Protein AF-A0A6P0RIQ8-F1 (afdb_monomer_lite)

Sequence (156 aa):
MRDAIEEIFNEMKNQGVSFNKIRPELKKIVLQNLKRRNPDKVFQKVVDISVDIITVGFDKEELFYGNIDAQKIKTTTKEYGFSAKTKTDSSDLLTVKTNRNDLAHGIKSFAEVGKDKSADELIKIKNKVVKYLRQILENIQIYIDNQEYLDSTNTP

Foldseek 3Di:
DLVLVVVLLVLLLVVQPFLVFFDPLLVVVLVVLVVPDDPVQLVVQDDDCRRSSSPSSDDSCVQDPQQDALVSLVVVCVSQVWDLDDPFDRVLRNVVSVVVVCPVVVVDDPCRSPVVDDPVRVVVSVVRNVRSVVVSSVRSVVCSVVVVRTDPVPDD

Secondary structure (DSSP, 8-state):
-HHHHHHHHHHHHHTT--GGGB-HHHHHHHHHHHHTS-HHHHHTT-SSHHHHHHHHT--GGGS-SS---HHHHHHHHHHH------SS--HHHHHHHHHHHHHHTTSS-HHHHHTT--HHHHHHHHHHHHHHHHHHHHHHHHHHHTTTTB-GGG--

Radius of gyration: 19.05 Å; chains: 1; bounding box: 49×22×60 Å

Structure (mmCIF, N/CA/C/O backbone):
data_AF-A0A6P0RIQ8-F1
#
_entry.id   AF-A0A6P0RIQ8-F1
#
loop_
_atom_site.group_PDB
_atom_site.id
_atom_site.type_symbol
_atom_site.label_atom_id
_atom_site.label_alt_id
_atom_site.label_comp_id
_atom_site.label_asym_id
_atom_site.label_entity_id
_atom_site.label_seq_id
_atom_site.pdbx_PDB_ins_code
_atom_site.Cartn_x
_atom_site.Cartn_y
_atom_site.Cartn_z
_atom_site.occupancy
_atom_site.B_iso_or_equiv
_atom_site.auth_seq_id
_atom_site.auth_comp_id
_atom_site.auth_asym_id
_atom_site.auth_atom_id
_atom_site.pdbx_PDB_model_num
ATOM 1 N N . MET A 1 1 ? 1.346 -4.868 -4.899 1.00 85.88 1 MET A N 1
ATOM 2 C CA . MET A 1 1 ? 1.145 -3.734 -3.960 1.00 85.88 1 MET A CA 1
ATOM 3 C C . MET A 1 1 ? -0.289 -3.668 -3.466 1.00 85.88 1 MET A C 1
ATOM 5 O O . MET A 1 1 ? -0.441 -3.539 -2.267 1.00 85.88 1 MET A O 1
ATOM 9 N N . ARG A 1 2 ? -1.316 -3.796 -4.328 1.00 91.38 2 ARG A N 1
ATOM 10 C CA . ARG A 1 2 ? -2.707 -3.982 -3.863 1.00 91.38 2 ARG A CA 1
ATOM 11 C C . ARG A 1 2 ? -2.805 -5.116 -2.841 1.00 91.38 2 ARG A C 1
ATOM 13 O O . ARG A 1 2 ? -3.254 -4.869 -1.735 1.00 91.38 2 ARG A O 1
ATOM 20 N N . ASP A 1 3 ? -2.258 -6.281 -3.186 1.00 92.88 3 ASP A N 1
ATOM 21 C CA . ASP A 1 3 ? -2.274 -7.458 -2.306 1.00 92.88 3 ASP A CA 1
ATOM 22 C C . ASP A 1 3 ? -1.488 -7.221 -1.011 1.00 92.88 3 ASP A C 1
ATOM 24 O O . ASP A 1 3 ? -1.928 -7.594 0.060 1.00 92.88 3 ASP A O 1
ATOM 28 N N . ALA A 1 4 ? -0.364 -6.502 -1.080 1.00 93.50 4 ALA A N 1
ATOM 29 C CA . ALA A 1 4 ? 0.409 -6.156 0.114 1.00 93.50 4 ALA A CA 1
ATOM 30 C C . ALA A 1 4 ? -0.352 -5.207 1.060 1.00 93.50 4 ALA A C 1
ATOM 32 O O . ALA A 1 4 ? -0.200 -5.300 2.268 1.00 93.50 4 ALA A O 1
ATOM 33 N N . ILE A 1 5 ? -1.168 -4.292 0.523 1.00 94.81 5 ILE A N 1
ATOM 34 C CA . ILE A 1 5 ? -2.031 -3.430 1.344 1.00 94.81 5 ILE A CA 1
ATOM 35 C C . ILE A 1 5 ? -3.223 -4.221 1.879 1.00 94.81 5 ILE A C 1
ATOM 37 O O . ILE A 1 5 ? -3.575 -4.046 3.038 1.00 94.81 5 ILE A O 1
ATOM 41 N N . GLU A 1 6 ? -3.834 -5.082 1.061 1.00 96.12 6 GLU A N 1
ATOM 42 C CA . GLU A 1 6 ? -4.873 -6.016 1.512 1.00 96.12 6 GLU A CA 1
ATOM 43 C C . GLU A 1 6 ? -4.375 -6.852 2.694 1.00 96.12 6 GLU A C 1
ATOM 45 O O . GLU A 1 6 ? -5.102 -6.997 3.671 1.00 96.12 6 GLU A O 1
ATOM 50 N N . GLU A 1 7 ? -3.113 -7.280 2.669 1.00 97.31 7 GLU A N 1
ATOM 51 C CA . GLU A 1 7 ? -2.525 -8.053 3.759 1.00 97.31 7 GLU A CA 1
ATOM 52 C C . GLU A 1 7 ? -2.470 -7.291 5.089 1.00 97.31 7 GLU A C 1
ATOM 54 O O . GLU A 1 7 ? -2.704 -7.882 6.136 1.00 97.31 7 GLU A O 1
ATOM 59 N N . ILE A 1 8 ? -2.296 -5.963 5.069 1.00 97.44 8 ILE A N 1
ATOM 60 C CA . ILE A 1 8 ? -2.404 -5.132 6.282 1.00 97.44 8 ILE A CA 1
ATOM 61 C C . ILE A 1 8 ? -3.813 -5.259 6.893 1.00 97.44 8 ILE A C 1
ATOM 63 O O . ILE A 1 8 ? -3.961 -5.386 8.108 1.00 97.44 8 ILE A O 1
ATOM 67 N N . PHE A 1 9 ? -4.865 -5.230 6.067 1.00 97.19 9 PHE A N 1
ATOM 68 C CA . PHE A 1 9 ? -6.248 -5.382 6.538 1.00 97.19 9 PHE A CA 1
ATOM 69 C C . PHE A 1 9 ? -6.568 -6.812 6.968 1.00 97.19 9 PHE A C 1
ATOM 71 O O . PHE A 1 9 ? -7.277 -6.994 7.960 1.00 97.19 9 PHE A O 1
ATOM 78 N N . ASN A 1 10 ? -6.044 -7.809 6.251 1.00 97.12 10 ASN A N 1
ATOM 79 C CA . ASN A 1 10 ? -6.174 -9.214 6.623 1.00 97.12 10 ASN A CA 1
ATOM 80 C C . ASN A 1 10 ? -5.542 -9.470 7.989 1.00 97.12 10 ASN A C 1
ATOM 82 O O . ASN A 1 10 ? -6.191 -10.069 8.840 1.00 97.12 10 ASN A O 1
ATOM 86 N N . GLU A 1 11 ? -4.338 -8.950 8.235 1.00 97.69 11 GLU A N 1
ATOM 87 C CA . GLU A 1 11 ? -3.653 -9.118 9.515 1.00 97.69 11 GLU A CA 1
ATOM 88 C C . GLU A 1 11 ? -4.452 -8.501 10.667 1.00 97.69 11 GLU A C 1
ATOM 90 O O . GLU A 1 11 ? -4.728 -9.166 11.668 1.00 97.69 11 GLU A O 1
ATOM 95 N N . MET A 1 12 ? -4.919 -7.257 10.504 1.00 97.31 12 MET A N 1
ATOM 96 C CA . MET A 1 12 ? -5.762 -6.601 11.511 1.00 97.31 12 MET A CA 1
ATOM 97 C C . MET A 1 12 ? -7.044 -7.389 11.797 1.00 97.31 12 MET A C 1
ATOM 99 O O . MET A 1 12 ? -7.465 -7.486 12.949 1.00 97.31 12 MET A O 1
ATOM 103 N N . LYS A 1 13 ? -7.663 -7.970 10.763 1.00 95.75 13 LYS A N 1
ATOM 104 C CA . LYS A 1 13 ? -8.854 -8.809 10.912 1.00 95.75 13 LYS A CA 1
ATOM 105 C C . LYS A 1 13 ? -8.543 -10.110 11.647 1.00 95.75 13 LYS A C 1
ATOM 107 O O . LYS A 1 13 ? -9.274 -10.467 12.565 1.00 95.75 13 LYS A O 1
ATOM 112 N N . ASN A 1 14 ? -7.468 -10.796 11.263 1.00 96.69 14 ASN A N 1
ATOM 113 C CA . ASN A 1 14 ? -7.055 -12.069 11.851 1.00 96.69 14 ASN A CA 1
ATOM 114 C C . ASN A 1 14 ? -6.725 -11.921 13.340 1.00 96.69 14 ASN A C 1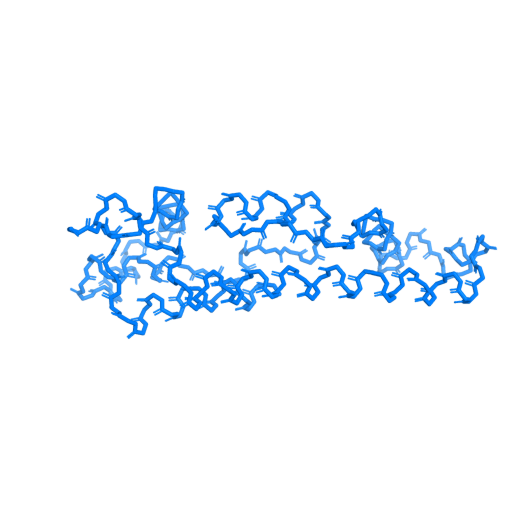
ATOM 116 O O . ASN A 1 14 ? -7.072 -12.787 14.139 1.00 96.69 14 ASN A O 1
ATOM 120 N N . GLN A 1 15 ? -6.113 -10.800 13.722 1.00 96.75 15 GLN A N 1
ATOM 121 C CA . GLN A 1 15 ? -5.808 -10.474 15.114 1.00 96.75 15 GLN A CA 1
ATOM 122 C C . GLN A 1 15 ? -6.995 -9.875 15.896 1.00 96.75 15 GLN A C 1
ATOM 124 O O . GLN A 1 15 ? -6.869 -9.633 17.096 1.00 96.75 15 GLN A O 1
ATOM 129 N N . GLY A 1 16 ? -8.133 -9.591 15.251 1.00 96.38 16 GLY A N 1
ATOM 130 C CA . GLY A 1 16 ? -9.274 -8.935 15.901 1.00 96.38 16 GLY A CA 1
ATOM 131 C C . GLY A 1 16 ? -8.956 -7.519 16.398 1.00 96.38 16 GLY A C 1
ATOM 132 O O . GLY A 1 16 ? -9.386 -7.112 17.480 1.00 96.38 16 GLY A O 1
ATOM 133 N N . VAL A 1 17 ? -8.154 -6.763 15.643 1.00 97.50 17 VAL A N 1
ATOM 134 C CA . VAL A 1 17 ? -7.737 -5.408 16.019 1.00 97.50 17 VAL A CA 1
ATOM 135 C C . VAL A 1 17 ? -8.940 -4.472 15.995 1.00 97.50 17 VAL A C 1
ATOM 137 O O . VAL A 1 17 ? -9.632 -4.337 14.992 1.00 97.50 17 VAL A O 1
ATOM 140 N N . SER A 1 18 ? -9.161 -3.767 17.104 1.00 97.19 18 SER A N 1
ATOM 141 C CA . SER A 1 18 ? -10.187 -2.729 17.175 1.00 97.19 18 SER A CA 1
ATOM 142 C C . SER A 1 18 ? -9.739 -1.457 16.448 1.00 97.19 18 SER A C 1
ATOM 144 O O . SER A 1 18 ? -8.613 -0.989 16.626 1.00 97.19 18 SER A O 1
ATOM 146 N N . PHE A 1 19 ? -10.660 -0.820 15.728 1.00 97.12 19 PHE A N 1
ATOM 147 C CA . PHE A 1 19 ? -10.549 0.510 15.133 1.00 97.12 19 PHE A CA 1
ATOM 148 C C . PHE A 1 19 ? -10.021 1.553 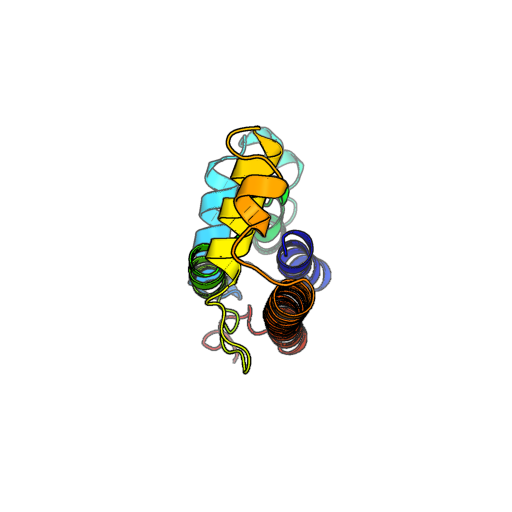16.119 1.00 97.12 19 PHE A C 1
ATOM 150 O O . PHE A 1 19 ? -9.300 2.467 15.732 1.00 97.12 19 PHE A O 1
ATOM 157 N N . ASN A 1 20 ? -10.324 1.417 17.410 1.00 96.12 20 ASN A N 1
ATOM 158 C CA . ASN A 1 20 ? -9.826 2.348 18.419 1.00 96.12 20 ASN A CA 1
ATOM 159 C C . ASN A 1 20 ? -8.300 2.274 18.580 1.00 96.12 20 ASN A C 1
ATOM 161 O O . ASN A 1 20 ? -7.680 3.298 18.864 1.00 96.12 20 ASN A O 1
ATOM 165 N N . LYS A 1 21 ? -7.700 1.101 18.340 1.00 96.81 21 LYS A N 1
ATOM 166 C CA . LYS A 1 21 ? -6.271 0.824 18.534 1.00 96.81 21 LYS A CA 1
ATOM 167 C C . LYS A 1 21 ? -5.400 1.158 17.327 1.00 96.81 21 LYS A C 1
ATOM 169 O O . LYS A 1 21 ? -4.190 1.223 17.489 1.00 96.81 21 LYS A O 1
ATOM 174 N N . ILE A 1 22 ? -5.970 1.361 16.140 1.00 96.75 22 ILE A N 1
ATOM 175 C CA . ILE A 1 22 ? -5.180 1.673 14.940 1.00 96.75 22 ILE A CA 1
ATOM 176 C C . ILE A 1 22 ? -4.811 3.157 14.866 1.00 96.75 22 ILE A C 1
ATOM 178 O O . ILE A 1 22 ? -5.480 4.021 15.449 1.00 96.75 22 ILE A O 1
ATOM 182 N N . ARG A 1 23 ? -3.761 3.458 14.102 1.00 95.31 23 ARG A N 1
ATOM 183 C CA . ARG A 1 23 ? -3.238 4.823 13.938 1.00 95.31 23 ARG A CA 1
ATOM 184 C C . ARG A 1 23 ? -4.267 5.807 13.370 1.00 95.31 23 ARG A C 1
ATOM 186 O O . ARG A 1 23 ? -5.102 5.410 12.548 1.00 95.31 23 ARG A O 1
ATOM 193 N N . PRO A 1 24 ? -4.152 7.112 13.673 1.00 94.44 24 PRO A N 1
ATOM 194 C CA . PRO A 1 24 ? -5.046 8.141 13.139 1.00 94.44 24 PRO A CA 1
ATOM 195 C C . PRO A 1 24 ? -5.133 8.195 11.608 1.00 94.44 24 PRO A C 1
ATOM 197 O O . PRO A 1 24 ? -6.206 8.455 11.060 1.00 94.44 24 PRO A O 1
ATOM 200 N N . GLU A 1 25 ? -4.030 7.966 10.896 1.00 94.06 25 GLU A N 1
ATOM 201 C CA . GLU A 1 25 ? -4.001 7.970 9.430 1.00 94.06 25 GLU A CA 1
ATOM 202 C C . GLU A 1 25 ? -4.842 6.824 8.858 1.00 94.06 25 GLU A C 1
ATOM 204 O O . GLU A 1 25 ? -5.682 7.040 7.979 1.00 94.06 25 GLU A O 1
ATOM 209 N N . LEU A 1 26 ? -4.709 5.630 9.438 1.00 95.50 26 LEU A N 1
ATOM 210 C CA . LEU A 1 26 ? -5.458 4.450 9.023 1.00 95.50 26 LEU A CA 1
ATOM 211 C C . LEU A 1 26 ? -6.941 4.552 9.406 1.00 95.50 26 LEU A C 1
ATOM 213 O O . LEU A 1 26 ? -7.802 4.171 8.612 1.00 95.50 26 LEU A O 1
ATOM 217 N N . LYS A 1 27 ? -7.266 5.177 10.551 1.00 96.00 27 LYS A N 1
ATOM 218 C CA . LYS A 1 27 ? -8.656 5.514 10.919 1.00 96.00 27 LYS A CA 1
ATOM 219 C C . LYS A 1 27 ? -9.337 6.335 9.824 1.00 96.00 27 LYS A C 1
ATOM 221 O O . LYS A 1 27 ? -10.465 6.034 9.437 1.00 96.00 27 LYS A O 1
ATOM 226 N N . LYS A 1 28 ? -8.651 7.348 9.280 1.00 95.88 28 LYS A N 1
ATOM 227 C CA . LYS A 1 28 ? -9.191 8.181 8.189 1.00 95.88 28 LYS A CA 1
ATOM 228 C C . LYS A 1 28 ? -9.478 7.352 6.938 1.00 95.88 28 LYS A C 1
ATOM 230 O O . LYS A 1 28 ? -10.534 7.541 6.340 1.00 95.88 28 LYS A O 1
ATOM 235 N N . ILE A 1 29 ? -8.588 6.429 6.572 1.00 95.69 29 ILE A N 1
ATOM 236 C CA . ILE A 1 2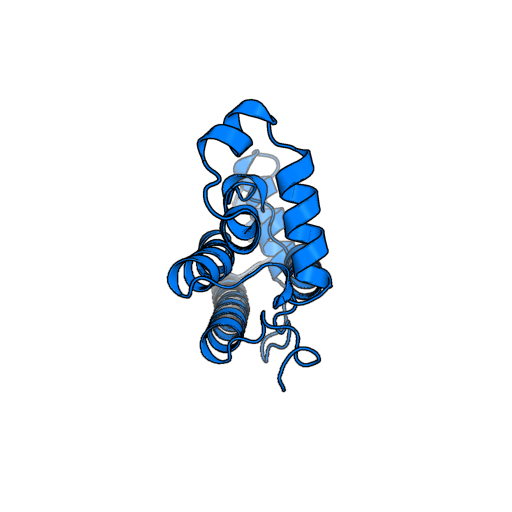9 ? -8.790 5.526 5.428 1.00 95.69 29 ILE A CA 1
ATOM 237 C C . ILE A 1 29 ? -10.015 4.638 5.648 1.00 95.69 29 ILE A C 1
ATOM 239 O O . ILE A 1 29 ? -10.884 4.574 4.780 1.00 95.69 29 ILE A O 1
ATOM 243 N N . VAL A 1 30 ? -10.125 3.998 6.815 1.00 96.44 30 VAL A N 1
ATOM 244 C CA . VAL A 1 30 ? -11.264 3.130 7.154 1.00 96.44 30 VAL A CA 1
ATOM 245 C C . VAL A 1 30 ? -12.587 3.892 7.038 1.00 96.44 30 VAL A C 1
ATOM 247 O O . VAL A 1 30 ? -13.514 3.429 6.373 1.00 96.44 30 VAL A O 1
ATOM 250 N N . LEU A 1 31 ? -12.662 5.105 7.594 1.00 96.38 31 LEU A N 1
ATOM 251 C CA . LEU A 1 31 ? -13.864 5.941 7.514 1.00 96.38 31 LEU A CA 1
ATOM 252 C C . LEU A 1 31 ? -14.183 6.382 6.076 1.00 96.38 31 LEU A C 1
ATOM 254 O O . LEU A 1 31 ? -15.348 6.405 5.676 1.00 96.38 31 LEU A O 1
ATOM 258 N N . GLN A 1 32 ? -13.166 6.717 5.278 1.00 95.06 32 GLN A N 1
ATOM 259 C CA . GLN A 1 32 ? -13.345 7.069 3.866 1.00 95.06 32 GLN A CA 1
ATOM 260 C C . GLN A 1 32 ? -13.859 5.890 3.038 1.00 95.06 32 GLN A C 1
ATOM 262 O O . GLN A 1 32 ? -14.736 6.080 2.195 1.00 95.06 32 GLN A O 1
ATOM 267 N N . ASN A 1 33 ? -13.334 4.693 3.290 1.00 94.75 33 ASN A N 1
ATOM 268 C CA . ASN A 1 33 ? -13.767 3.459 2.649 1.00 94.75 33 ASN A CA 1
ATOM 269 C C . ASN A 1 33 ? -15.225 3.150 3.006 1.00 94.75 33 ASN A C 1
ATOM 271 O O . ASN A 1 33 ? -16.043 2.920 2.117 1.00 94.75 33 ASN A O 1
ATOM 275 N N . LEU A 1 34 ? -15.577 3.240 4.293 1.00 94.81 34 LEU A N 1
ATOM 276 C CA . LEU A 1 34 ? -16.935 3.003 4.777 1.00 94.81 34 LEU A CA 1
ATOM 277 C C . LEU A 1 34 ? -17.957 3.972 4.172 1.00 94.81 34 LEU A C 1
ATOM 279 O O . LEU A 1 34 ? -19.029 3.545 3.751 1.00 94.81 34 LEU A O 1
ATOM 283 N N . LYS A 1 35 ? -17.613 5.264 4.067 1.00 94.88 35 LYS A N 1
ATOM 284 C CA . LYS A 1 35 ? -18.489 6.310 3.505 1.00 94.88 35 LYS A CA 1
ATOM 285 C C . LYS A 1 35 ? -18.984 5.987 2.088 1.00 94.88 35 LYS A C 1
ATOM 287 O O . LYS A 1 35 ? -20.021 6.496 1.673 1.00 94.88 35 LYS A O 1
ATOM 292 N N . ARG A 1 36 ? -18.249 5.167 1.331 1.00 92.44 36 ARG A N 1
ATOM 293 C CA . ARG A 1 36 ? -18.588 4.775 -0.047 1.00 92.44 36 ARG A CA 1
ATOM 294 C C . ARG A 1 36 ? -19.480 3.536 -0.125 1.00 92.44 36 ARG A C 1
ATOM 296 O O . ARG A 1 36 ? -19.789 3.084 -1.226 1.00 92.44 36 ARG A O 1
ATOM 303 N N . ARG A 1 37 ? -19.852 2.937 1.008 1.00 94.56 37 ARG A N 1
ATOM 304 C CA . ARG A 1 37 ? -20.624 1.692 1.051 1.00 94.56 37 ARG A CA 1
ATOM 305 C C . ARG A 1 37 ? -22.092 1.951 1.347 1.00 94.56 37 ARG A C 1
ATOM 307 O O . ARG A 1 37 ? -22.462 2.919 2.001 1.00 94.56 37 ARG A O 1
ATOM 314 N N . ASN A 1 38 ? -22.930 1.045 0.852 1.00 95.00 38 ASN A N 1
ATOM 315 C CA . ASN A 1 38 ? -24.348 1.029 1.177 1.00 95.00 38 ASN A CA 1
ATOM 316 C C . ASN A 1 38 ? -24.530 0.607 2.656 1.00 95.00 38 ASN A C 1
ATOM 318 O O . ASN A 1 38 ? -24.013 -0.454 3.024 1.00 95.00 38 ASN A O 1
ATOM 322 N N . PRO A 1 39 ? -25.258 1.387 3.481 1.00 94.31 39 PRO A N 1
ATOM 323 C CA . PRO A 1 39 ? -25.433 1.094 4.903 1.00 94.31 39 PRO A CA 1
ATOM 324 C C . PRO A 1 39 ? -26.055 -0.274 5.203 1.00 94.31 39 PRO A C 1
ATOM 326 O O . PRO A 1 39 ? -25.571 -0.958 6.100 1.00 94.31 39 PRO A O 1
ATOM 329 N N . ASP A 1 40 ? -27.049 -0.721 4.432 1.00 95.50 40 ASP A N 1
ATOM 330 C CA . ASP A 1 40 ? -27.712 -2.015 4.657 1.00 95.50 40 ASP A CA 1
ATOM 331 C C . ASP A 1 40 ? -26.740 -3.183 4.445 1.00 95.50 40 ASP A C 1
ATOM 333 O O . ASP A 1 40 ? -26.690 -4.125 5.236 1.00 95.50 40 ASP A O 1
ATOM 337 N N . LYS A 1 41 ? -25.895 -3.098 3.407 1.00 93.00 41 LYS A N 1
ATOM 338 C CA . LYS A 1 41 ? -24.853 -4.106 3.138 1.00 93.00 41 LYS A CA 1
ATOM 339 C C . LYS A 1 41 ? -23.761 -4.125 4.204 1.00 93.00 41 LYS A C 1
ATOM 341 O O . LYS A 1 41 ? -23.164 -5.175 4.432 1.00 93.00 41 LYS A O 1
ATOM 346 N N . VAL A 1 42 ? -23.461 -2.976 4.807 1.00 94.12 42 VAL A N 1
ATOM 347 C CA . VAL A 1 42 ? -22.530 -2.889 5.939 1.00 94.12 42 VAL A CA 1
ATOM 348 C C . VAL A 1 42 ? -23.167 -3.530 7.165 1.00 94.12 42 VAL A C 1
ATOM 350 O O . VAL A 1 42 ? -22.565 -4.422 7.751 1.00 94.12 42 VAL A O 1
ATOM 353 N N . PHE A 1 43 ? -24.396 -3.136 7.509 1.00 92.88 43 PHE A N 1
ATOM 354 C CA . PHE A 1 43 ? -25.124 -3.641 8.673 1.00 92.88 43 PHE A CA 1
ATOM 355 C C . PHE A 1 43 ? -25.240 -5.171 8.673 1.00 92.88 43 PHE A C 1
ATOM 357 O O . PHE A 1 43 ? -25.033 -5.798 9.702 1.00 92.88 43 PHE A O 1
ATOM 364 N N . GLN A 1 44 ? -25.467 -5.787 7.510 1.00 94.12 44 GLN A N 1
ATOM 365 C CA . GLN A 1 44 ? -25.531 -7.250 7.374 1.00 94.12 44 GLN A CA 1
ATOM 366 C C . GLN A 1 44 ? -24.207 -7.981 7.651 1.00 94.12 44 GLN A C 1
ATOM 368 O O . GLN A 1 44 ? -24.221 -9.181 7.910 1.00 94.12 44 GLN A O 1
ATOM 373 N N . LYS A 1 45 ? -23.064 -7.295 7.538 1.00 93.06 45 LYS A N 1
ATOM 374 C CA . LYS A 1 45 ? -21.724 -7.886 7.678 1.00 93.06 45 LYS A CA 1
ATOM 375 C C . LYS A 1 45 ? -21.062 -7.582 9.021 1.00 93.06 45 LYS A C 1
ATOM 377 O O . LYS A 1 45 ? -20.057 -8.211 9.332 1.00 93.06 45 LYS A O 1
ATOM 382 N N . VAL A 1 46 ? -21.574 -6.601 9.760 1.00 94.62 46 VAL A N 1
ATOM 383 C CA . VAL A 1 46 ? -20.998 -6.139 11.024 1.00 94.62 46 VAL A CA 1
ATOM 384 C C . VAL A 1 46 ? -21.637 -6.898 12.182 1.00 94.62 46 VAL A C 1
ATOM 386 O O . VAL A 1 46 ? -22.852 -6.862 12.354 1.00 94.62 46 VAL A O 1
ATOM 389 N N . VAL A 1 47 ? -20.804 -7.531 13.002 1.00 93.94 47 VAL A N 1
ATOM 390 C CA . VAL A 1 47 ? -21.180 -8.140 14.283 1.00 93.94 47 VAL A CA 1
ATOM 391 C C . VAL A 1 47 ? -20.569 -7.334 15.430 1.00 93.94 47 VAL A C 1
ATOM 393 O O . VAL A 1 47 ? -21.291 -6.891 16.321 1.00 93.94 47 VAL A O 1
ATOM 396 N N . ASP A 1 48 ? -19.263 -7.068 15.370 1.00 95.25 48 ASP A N 1
ATOM 397 C CA . ASP A 1 48 ? -18.558 -6.153 16.268 1.00 95.25 48 ASP A CA 1
ATOM 398 C C . ASP A 1 48 ? -18.065 -4.953 15.461 1.00 95.25 48 ASP A C 1
ATOM 400 O O . ASP A 1 48 ? -17.037 -5.001 14.786 1.00 95.25 48 ASP A O 1
ATOM 404 N N . ILE A 1 49 ? -18.788 -3.834 15.559 1.00 94.00 49 ILE A N 1
ATOM 405 C CA . ILE A 1 49 ? -18.447 -2.604 14.836 1.00 94.00 49 ILE A CA 1
ATOM 406 C C . ILE A 1 49 ? -17.036 -2.109 15.152 1.00 94.00 49 ILE A C 1
ATOM 408 O O . ILE A 1 49 ? -16.414 -1.474 14.304 1.00 94.00 49 ILE A O 1
ATOM 412 N N . SER A 1 50 ? -16.513 -2.391 16.346 1.00 95.00 50 SER A N 1
ATOM 413 C CA . SER A 1 50 ? -15.183 -1.939 16.721 1.00 95.00 50 SER A CA 1
ATOM 414 C C . SER A 1 50 ? -14.097 -2.661 15.924 1.00 95.00 50 SER A C 1
ATOM 416 O O . SER A 1 50 ? -13.058 -2.059 15.696 1.00 95.00 50 SER A O 1
ATOM 418 N N . VAL A 1 51 ? -14.334 -3.886 15.449 1.00 96.31 51 VAL A N 1
ATOM 419 C CA . VAL A 1 51 ? -13.375 -4.686 14.666 1.00 96.31 51 VAL A CA 1
ATOM 420 C C . VAL A 1 51 ? -13.748 -4.690 13.181 1.00 96.31 51 VAL A C 1
ATOM 422 O O . VAL A 1 51 ? -12.935 -4.352 12.319 1.00 96.31 51 VAL A O 1
ATOM 425 N N . ASP A 1 52 ? -15.004 -4.999 12.862 1.00 96.31 52 ASP A N 1
ATOM 426 C CA . ASP A 1 52 ? -15.463 -5.265 11.495 1.00 96.31 52 ASP A CA 1
ATOM 427 C C . ASP A 1 52 ? -15.412 -4.031 10.591 1.00 96.31 52 ASP A C 1
ATOM 429 O O . ASP A 1 52 ? -15.215 -4.152 9.376 1.00 96.31 52 ASP A O 1
ATOM 433 N N . ILE A 1 53 ? -15.524 -2.829 11.171 1.00 95.56 53 ILE A N 1
ATOM 434 C CA . ILE A 1 53 ? -15.464 -1.564 10.427 1.00 95.56 53 ILE A CA 1
ATOM 435 C C . ILE A 1 53 ? -14.171 -1.428 9.611 1.00 95.56 53 ILE A C 1
ATOM 437 O O . ILE A 1 53 ? -14.196 -0.835 8.533 1.00 95.56 53 ILE A O 1
ATOM 441 N N . ILE A 1 54 ? -13.065 -2.017 10.087 1.00 96.06 54 ILE A N 1
ATOM 442 C CA . ILE A 1 54 ? -11.753 -1.977 9.431 1.00 96.06 54 ILE A CA 1
ATOM 443 C C . ILE A 1 54 ? -11.810 -2.613 8.039 1.00 96.06 54 ILE A C 1
ATOM 445 O O . ILE A 1 54 ? -11.211 -2.086 7.102 1.00 96.06 54 ILE A O 1
ATOM 449 N N . THR A 1 55 ? -12.543 -3.720 7.887 1.00 95.19 55 THR A N 1
ATOM 450 C CA . THR A 1 55 ? -12.536 -4.511 6.646 1.00 95.19 55 THR A CA 1
ATOM 451 C C . THR A 1 55 ? -13.823 -4.414 5.841 1.00 95.19 55 THR A C 1
ATOM 453 O O . THR A 1 55 ? -13.771 -4.522 4.620 1.00 95.19 55 THR A O 1
ATOM 456 N N . VAL A 1 56 ? -14.971 -4.131 6.467 1.00 95.25 56 VAL A N 1
ATOM 457 C CA . VAL A 1 56 ? -16.274 -4.089 5.773 1.00 95.25 56 VAL A CA 1
ATOM 458 C C . VAL A 1 56 ? -16.324 -3.045 4.651 1.00 95.25 56 VAL A C 1
ATOM 460 O O . VAL A 1 56 ? -17.033 -3.219 3.658 1.00 95.25 56 VAL A O 1
ATOM 463 N N . GLY A 1 57 ? -15.567 -1.955 4.806 1.00 92.69 57 GLY A N 1
ATOM 464 C CA . GLY A 1 57 ? -15.440 -0.896 3.813 1.00 92.69 57 GLY A CA 1
ATOM 465 C C . GLY A 1 57 ? -14.333 -1.123 2.787 1.00 92.69 57 GLY A C 1
ATOM 466 O O . GLY A 1 57 ? -14.344 -0.466 1.747 1.00 92.69 57 GLY A O 1
ATOM 467 N N . PHE A 1 58 ? -13.374 -2.003 3.058 1.00 95.06 58 PHE A N 1
ATOM 468 C CA . PHE A 1 58 ? -12.178 -2.148 2.238 1.00 95.06 58 PHE A CA 1
ATOM 469 C C . PHE A 1 58 ? -12.472 -2.896 0.931 1.00 95.06 58 PHE A C 1
ATOM 471 O O . PHE A 1 58 ? -13.139 -3.927 0.924 1.00 95.06 58 PHE A O 1
ATOM 478 N N . ASP A 1 59 ? -11.958 -2.361 -0.176 1.00 93.00 59 ASP A N 1
ATOM 479 C CA . ASP A 1 59 ? -11.974 -3.005 -1.488 1.00 93.00 59 ASP A CA 1
ATOM 480 C C . ASP A 1 59 ? -10.623 -2.755 -2.167 1.00 93.00 59 ASP A C 1
ATOM 482 O O . ASP A 1 59 ? -10.254 -1.610 -2.452 1.00 93.00 59 ASP A O 1
ATOM 486 N N . LYS A 1 60 ? -9.861 -3.825 -2.412 1.00 91.44 60 LYS A N 1
ATOM 487 C CA . LYS A 1 60 ? -8.524 -3.719 -3.004 1.00 91.44 60 LYS A CA 1
ATOM 488 C C . LYS A 1 60 ? -8.540 -3.225 -4.446 1.00 91.44 60 LYS A C 1
ATOM 490 O O . LYS A 1 60 ? -7.542 -2.656 -4.902 1.00 91.44 60 LYS A O 1
ATOM 495 N N . GLU A 1 61 ? -9.642 -3.427 -5.166 1.00 90.12 61 GLU A N 1
ATOM 496 C CA . GLU A 1 61 ? -9.766 -2.998 -6.558 1.00 90.12 61 GLU A CA 1
ATOM 497 C C . GLU A 1 61 ? -9.798 -1.468 -6.664 1.00 90.12 61 GLU A C 1
ATOM 499 O O . GLU A 1 61 ? -9.295 -0.901 -7.638 1.00 90.12 61 GLU A O 1
ATOM 504 N N . GLU A 1 62 ? -10.250 -0.785 -5.607 1.00 88.75 62 GLU A N 1
ATOM 505 C CA . GLU A 1 62 ? -10.290 0.677 -5.521 1.00 88.75 62 GLU A CA 1
ATOM 506 C C . GLU A 1 62 ? -8.923 1.329 -5.218 1.00 88.75 62 GLU A C 1
ATOM 508 O O . GLU A 1 62 ? -8.797 2.552 -5.315 1.00 88.75 62 GLU A O 1
ATOM 513 N N . LEU A 1 63 ? -7.879 0.560 -4.871 1.00 85.06 63 LEU A N 1
ATOM 514 C CA . LEU A 1 63 ? -6.582 1.113 -4.441 1.00 85.06 63 LEU A CA 1
ATOM 515 C C . LEU A 1 63 ? -5.785 1.780 -5.577 1.00 85.06 63 LEU A C 1
ATOM 517 O O . LEU A 1 63 ? -5.254 2.882 -5.408 1.00 85.06 63 LEU A O 1
ATOM 521 N N . PHE A 1 64 ? -5.662 1.116 -6.736 1.00 81.56 64 PHE A N 1
ATOM 522 C CA . PHE A 1 64 ? -4.858 1.620 -7.864 1.00 81.56 64 PHE A CA 1
ATOM 523 C C . PHE A 1 64 ? -5.356 1.116 -9.214 1.00 81.56 64 PHE A C 1
ATOM 525 O O . PHE A 1 64 ? -5.247 -0.071 -9.468 1.00 81.56 64 PHE A O 1
ATOM 532 N N . TYR A 1 65 ? -5.742 1.973 -10.155 1.00 70.12 65 TYR A N 1
ATOM 533 C CA . TYR A 1 65 ? -6.141 1.549 -11.510 1.00 70.12 65 TYR A CA 1
ATOM 534 C C . TYR A 1 65 ? -4.945 1.386 -12.473 1.00 70.12 65 TYR A C 1
ATOM 536 O O . TYR A 1 65 ? -4.854 2.052 -13.498 1.00 70.12 65 TYR A O 1
ATOM 544 N N . GLY A 1 66 ? -3.960 0.553 -12.115 1.00 65.25 66 GLY A N 1
ATOM 545 C CA . GLY A 1 66 ? -2.840 0.174 -13.001 1.00 65.25 66 GLY A CA 1
ATOM 546 C C . GLY A 1 66 ? -1.748 1.235 -13.234 1.00 65.25 66 GLY A C 1
ATOM 547 O O . GLY A 1 66 ? -0.718 0.927 -13.836 1.00 65.25 66 GLY A O 1
ATOM 548 N N . ASN A 1 67 ? -1.910 2.455 -12.719 1.00 74.12 67 ASN A N 1
ATOM 549 C CA . ASN A 1 67 ? -0.998 3.590 -12.917 1.00 74.12 67 ASN A CA 1
ATOM 550 C C . ASN A 1 67 ? -0.148 3.896 -11.675 1.00 74.12 67 ASN A C 1
ATOM 552 O O . ASN A 1 67 ? -0.201 4.996 -11.131 1.00 74.12 67 ASN A O 1
ATOM 556 N N . ILE A 1 68 ? 0.623 2.911 -11.210 1.00 81.88 68 ILE A N 1
ATOM 557 C CA . ILE A 1 68 ? 1.516 3.091 -10.059 1.00 81.88 68 ILE A CA 1
ATOM 558 C C . ILE A 1 68 ? 2.839 3.697 -10.535 1.00 81.88 68 ILE A C 1
ATOM 560 O O . ILE A 1 68 ? 3.568 3.083 -11.311 1.00 81.88 68 ILE A O 1
ATOM 564 N N . ASP A 1 69 ? 3.150 4.891 -10.039 1.00 86.88 69 ASP A N 1
ATOM 565 C CA . ASP A 1 69 ? 4.455 5.538 -10.160 1.00 86.88 69 ASP A CA 1
ATOM 566 C C . ASP A 1 69 ? 5.019 5.895 -8.776 1.00 86.88 69 ASP A C 1
ATOM 568 O O . ASP A 1 69 ? 4.408 5.633 -7.736 1.00 86.88 69 ASP A O 1
ATOM 572 N N . ALA A 1 70 ? 6.214 6.486 -8.759 1.00 87.75 70 ALA A N 1
ATOM 573 C CA . ALA A 1 70 ? 6.932 6.798 -7.528 1.00 87.75 70 ALA A CA 1
ATOM 574 C C . ALA A 1 70 ? 6.165 7.779 -6.632 1.00 87.75 70 ALA A C 1
ATOM 576 O O . ALA A 1 70 ? 6.222 7.680 -5.405 1.00 87.75 70 ALA A O 1
ATOM 577 N N . GLN A 1 71 ? 5.436 8.719 -7.237 1.00 89.31 71 GLN A N 1
ATOM 578 C CA . GLN A 1 71 ? 4.645 9.693 -6.501 1.00 89.31 71 GLN A CA 1
ATOM 579 C C . GLN A 1 71 ? 3.440 9.016 -5.857 1.00 89.31 71 GLN A C 1
ATOM 581 O O . GLN A 1 71 ? 3.204 9.219 -4.666 1.00 89.31 71 GLN A O 1
ATOM 586 N N . LYS A 1 72 ? 2.721 8.167 -6.601 1.00 89.88 72 LYS A N 1
ATOM 587 C CA . LYS A 1 72 ? 1.586 7.422 -6.050 1.00 89.88 72 LYS A CA 1
ATOM 588 C C . LYS A 1 72 ? 2.020 6.513 -4.901 1.00 89.88 72 LYS A C 1
ATOM 590 O O . LYS A 1 72 ? 1.364 6.528 -3.865 1.00 89.88 72 LYS A O 1
ATOM 595 N N . ILE A 1 73 ? 3.153 5.817 -5.035 1.00 91.94 73 ILE A N 1
ATOM 596 C CA . ILE A 1 73 ? 3.735 5.009 -3.950 1.00 91.94 73 ILE A CA 1
ATOM 597 C C . ILE A 1 73 ? 4.018 5.876 -2.723 1.00 91.94 73 ILE A C 1
ATOM 599 O O . ILE A 1 73 ? 3.579 5.539 -1.630 1.00 91.94 73 ILE A O 1
ATOM 603 N N . LYS A 1 74 ? 4.696 7.016 -2.895 1.00 91.50 74 LYS A N 1
ATOM 604 C CA . LYS A 1 74 ? 5.048 7.924 -1.792 1.00 91.50 74 LYS A CA 1
ATOM 605 C C . LYS A 1 74 ? 3.826 8.526 -1.092 1.00 91.50 74 LYS A C 1
ATOM 607 O O . LYS A 1 74 ? 3.878 8.812 0.103 1.00 91.50 74 LYS A O 1
ATOM 612 N N . THR A 1 75 ? 2.742 8.770 -1.820 1.00 91.69 75 THR A N 1
AT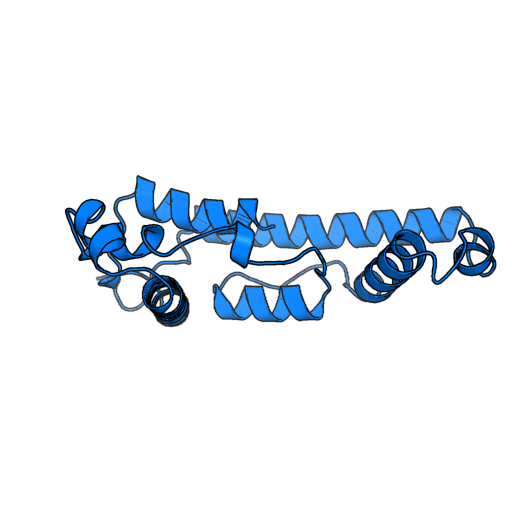OM 613 C CA . THR A 1 75 ? 1.483 9.213 -1.214 1.00 91.69 75 THR A CA 1
ATOM 614 C C . THR A 1 75 ? 0.857 8.073 -0.416 1.00 91.69 75 THR A C 1
ATOM 616 O O . THR A 1 75 ? 0.566 8.256 0.760 1.00 91.69 75 THR A O 1
ATOM 619 N N . THR A 1 76 ? 0.763 6.875 -0.994 1.00 92.69 76 THR A N 1
ATOM 620 C CA . THR A 1 76 ? 0.218 5.696 -0.309 1.00 92.69 76 THR A CA 1
ATOM 621 C C . THR A 1 76 ? 1.005 5.333 0.948 1.00 92.69 76 THR A C 1
ATOM 623 O O . THR A 1 76 ? 0.396 5.095 1.983 1.00 92.69 76 THR A O 1
ATOM 626 N N . THR A 1 77 ? 2.341 5.350 0.918 1.00 92.50 77 THR A N 1
ATOM 627 C CA . THR A 1 77 ? 3.163 5.072 2.111 1.00 92.50 77 THR A CA 1
ATOM 628 C C . THR A 1 77 ? 2.810 6.017 3.262 1.00 92.50 77 THR A C 1
ATOM 630 O O . THR A 1 77 ? 2.754 5.605 4.412 1.00 92.50 77 THR A O 1
ATOM 633 N N . LYS A 1 78 ? 2.524 7.292 2.959 1.00 92.50 78 LYS A N 1
ATOM 634 C CA . LYS A 1 78 ? 2.132 8.284 3.969 1.00 92.50 78 LYS A CA 1
ATOM 635 C C . LYS A 1 78 ? 0.713 8.066 4.480 1.00 92.50 78 LYS A C 1
ATOM 637 O O . LYS A 1 78 ? 0.481 8.222 5.668 1.00 92.50 78 LYS A O 1
ATOM 642 N N . GLU A 1 79 ? -0.216 7.749 3.583 1.00 92.50 79 GLU A N 1
ATOM 643 C CA . GLU A 1 79 ? -1.616 7.491 3.932 1.00 92.50 79 GLU A CA 1
ATOM 644 C C . GLU A 1 79 ? -1.735 6.282 4.866 1.00 92.50 79 GLU A C 1
ATOM 646 O O . GLU A 1 79 ? -2.434 6.348 5.871 1.00 92.50 79 GLU A O 1
ATOM 651 N N . TYR A 1 80 ? -1.023 5.199 4.557 1.00 94.44 80 TYR A N 1
ATOM 652 C CA . TYR A 1 80 ? -1.080 3.952 5.319 1.00 94.44 80 TYR A CA 1
ATOM 653 C C . TYR A 1 80 ? -0.087 3.893 6.479 1.00 94.44 80 TYR A C 1
ATOM 655 O O . TYR A 1 80 ? -0.283 3.101 7.389 1.00 94.44 80 TYR A O 1
ATOM 663 N N . GLY A 1 81 ? 0.957 4.724 6.467 1.00 93.50 81 GLY A N 1
ATOM 664 C CA . GLY A 1 81 ? 1.888 4.880 7.583 1.00 93.50 81 GLY A CA 1
ATOM 665 C C . GLY A 1 81 ? 3.141 3.999 7.542 1.00 93.50 81 GLY A C 1
ATOM 666 O O . GLY A 1 81 ? 3.953 4.104 8.461 1.00 93.50 81 GLY A O 1
ATOM 667 N N . PHE A 1 82 ? 3.337 3.186 6.499 1.00 94.75 82 PHE A N 1
ATOM 668 C CA . PHE A 1 82 ? 4.543 2.370 6.321 1.00 94.75 82 PHE A CA 1
ATOM 669 C C . PHE A 1 82 ? 5.699 3.150 5.672 1.00 94.75 82 PHE A C 1
ATOM 671 O O . PHE A 1 82 ? 5.515 4.160 4.986 1.00 94.75 82 PHE A O 1
ATOM 678 N N . SER A 1 83 ? 6.928 2.671 5.872 1.00 95.25 83 SER A N 1
ATOM 679 C CA . SER A 1 83 ? 8.138 3.348 5.396 1.00 95.25 83 SER A CA 1
ATOM 680 C C . SER A 1 83 ? 8.225 3.426 3.864 1.00 95.25 83 SER A C 1
ATOM 682 O O . SER A 1 83 ? 8.071 2.440 3.145 1.00 95.25 83 SER A O 1
ATOM 684 N N . ALA A 1 84 ? 8.581 4.607 3.353 1.00 93.62 84 ALA A N 1
ATOM 685 C CA . ALA A 1 84 ? 8.941 4.815 1.947 1.00 93.62 84 ALA A CA 1
ATOM 686 C C . ALA A 1 84 ? 10.455 4.701 1.687 1.00 93.62 84 ALA A C 1
ATOM 688 O O . ALA A 1 84 ? 10.915 4.999 0.584 1.00 93.62 84 ALA A O 1
ATOM 689 N N . LYS A 1 85 ? 11.254 4.374 2.712 1.00 94.62 85 LYS A N 1
ATOM 690 C CA . LYS A 1 85 ? 12.716 4.439 2.642 1.00 94.62 85 LYS A CA 1
ATOM 691 C C . LYS A 1 85 ? 13.254 3.277 1.813 1.00 94.62 85 LYS A C 1
ATOM 693 O O . LYS A 1 85 ? 13.016 2.119 2.136 1.00 94.62 85 LYS A O 1
ATOM 698 N N . THR A 1 86 ? 14.013 3.590 0.772 1.00 94.44 86 THR A N 1
ATOM 699 C CA . THR A 1 86 ? 14.627 2.610 -0.128 1.00 94.44 86 THR A CA 1
ATOM 700 C C . THR A 1 86 ? 16.102 2.945 -0.328 1.00 94.44 86 THR A C 1
ATOM 702 O O . THR A 1 86 ? 16.510 4.102 -0.239 1.00 94.44 86 THR A O 1
ATOM 705 N N . LYS A 1 87 ? 16.929 1.929 -0.597 1.00 94.88 87 LYS A N 1
ATOM 706 C CA . LYS A 1 87 ? 18.333 2.122 -1.020 1.00 94.88 87 LYS A CA 1
ATOM 707 C C . LYS A 1 87 ? 18.440 2.367 -2.524 1.00 94.88 87 LYS A C 1
ATOM 709 O O . LYS A 1 87 ? 19.485 2.766 -3.022 1.00 94.88 87 LYS A O 1
ATOM 714 N N . THR A 1 88 ? 17.386 2.034 -3.259 1.00 93.75 88 THR A N 1
ATOM 715 C CA . THR A 1 88 ? 17.292 2.206 -4.705 1.00 93.75 88 THR A CA 1
ATOM 716 C C . THR A 1 88 ? 16.391 3.394 -4.997 1.00 93.75 88 THR A C 1
ATOM 718 O O . THR A 1 88 ? 15.340 3.531 -4.373 1.00 93.75 88 THR A O 1
ATOM 721 N N . ASP A 1 89 ? 16.817 4.275 -5.899 1.00 90.56 89 ASP A N 1
ATOM 722 C CA . ASP A 1 89 ? 15.996 5.409 -6.306 1.00 90.56 89 ASP A CA 1
ATOM 723 C C . ASP A 1 89 ? 14.853 4.962 -7.236 1.00 90.56 89 ASP A C 1
ATOM 725 O O . ASP A 1 89 ? 14.873 3.873 -7.818 1.00 90.56 89 ASP A O 1
ATOM 729 N N . SER A 1 90 ? 13.847 5.820 -7.367 1.00 91.06 90 SER A N 1
ATOM 730 C CA . SER A 1 90 ? 12.630 5.558 -8.131 1.00 91.06 90 SER A CA 1
ATOM 731 C C . SER A 1 90 ? 12.544 6.342 -9.445 1.00 91.06 90 SER A C 1
ATOM 733 O O . SER A 1 90 ? 11.466 6.391 -10.042 1.00 91.06 90 SER A O 1
ATOM 735 N N . SER A 1 91 ? 13.650 6.948 -9.907 1.00 89.50 91 SER A N 1
ATOM 736 C CA . SER A 1 91 ? 13.659 7.894 -11.037 1.00 89.50 91 SER A CA 1
ATOM 737 C C . SER A 1 91 ? 13.079 7.290 -12.312 1.00 89.50 91 SER A C 1
ATOM 739 O O . SER A 1 91 ? 12.339 7.944 -13.041 1.00 89.50 91 SER A O 1
ATOM 741 N N . ASP A 1 92 ? 13.370 6.012 -12.550 1.00 91.88 92 ASP A N 1
ATOM 742 C CA . ASP A 1 92 ? 13.007 5.333 -13.792 1.00 91.88 92 ASP A CA 1
ATOM 743 C C . ASP A 1 92 ? 11.569 4.804 -13.778 1.00 91.88 92 ASP A C 1
ATOM 745 O O . ASP A 1 92 ? 11.044 4.403 -14.816 1.00 91.88 92 ASP A O 1
ATOM 749 N N . LEU A 1 93 ? 10.897 4.822 -12.621 1.00 91.44 93 LEU A N 1
ATOM 750 C CA . LEU A 1 93 ? 9.551 4.273 -12.479 1.00 91.44 93 LEU A CA 1
ATOM 751 C C . LEU A 1 93 ? 8.521 5.090 -13.269 1.00 91.44 93 LEU A C 1
ATOM 753 O O . LEU A 1 93 ? 7.618 4.513 -13.874 1.00 91.44 93 LEU A O 1
ATOM 757 N N . LEU A 1 94 ? 8.682 6.419 -13.307 1.00 90.12 94 LEU A N 1
ATOM 758 C CA . LEU A 1 94 ? 7.828 7.293 -14.112 1.00 90.12 94 LEU A CA 1
ATOM 759 C C . LEU A 1 94 ? 8.016 7.007 -15.605 1.00 90.12 94 LEU A C 1
ATOM 761 O O . LEU A 1 94 ? 7.032 6.802 -16.309 1.00 90.12 94 LEU A O 1
ATOM 765 N N . THR A 1 95 ? 9.265 6.918 -16.068 1.00 90.12 95 THR A N 1
ATOM 766 C CA . THR A 1 95 ? 9.594 6.602 -17.465 1.00 90.12 95 THR A CA 1
ATOM 767 C C . THR A 1 95 ? 9.016 5.252 -17.886 1.00 90.12 95 THR A C 1
ATOM 769 O O . THR A 1 95 ? 8.361 5.162 -18.922 1.00 90.12 95 THR A O 1
ATOM 772 N N . VAL A 1 96 ? 9.193 4.208 -17.067 1.00 91.69 96 VAL A N 1
ATOM 773 C CA . VAL A 1 96 ? 8.641 2.871 -17.341 1.00 91.69 96 VAL A CA 1
ATOM 774 C C . VAL A 1 96 ? 7.114 2.902 -17.399 1.00 91.69 96 VAL A C 1
ATOM 776 O O . VAL A 1 96 ? 6.532 2.345 -18.328 1.00 91.69 96 VAL A O 1
ATOM 779 N N . LYS A 1 97 ? 6.455 3.573 -16.446 1.00 90.88 97 LYS A N 1
ATOM 780 C CA . LYS A 1 97 ? 4.991 3.703 -16.415 1.00 90.88 97 LYS A CA 1
ATOM 781 C C . LYS A 1 97 ? 4.459 4.438 -17.646 1.00 90.88 97 LYS A C 1
ATOM 783 O O . LYS A 1 97 ? 3.517 3.951 -18.267 1.00 90.88 97 LYS A O 1
ATOM 788 N N . THR A 1 98 ? 5.066 5.565 -18.016 1.00 91.25 98 THR A N 1
ATOM 789 C CA . THR A 1 98 ? 4.670 6.345 -19.198 1.00 91.25 98 THR A CA 1
ATOM 790 C C . THR A 1 98 ? 4.849 5.534 -20.476 1.00 91.25 98 THR A C 1
ATOM 792 O O . THR A 1 98 ? 3.889 5.360 -21.215 1.00 91.25 98 THR A O 1
ATOM 795 N N . ASN A 1 99 ? 6.025 4.936 -20.691 1.00 92.25 99 ASN A N 1
ATOM 796 C CA . ASN A 1 99 ? 6.287 4.155 -21.901 1.00 92.25 99 ASN A CA 1
ATOM 797 C C . ASN A 1 99 ? 5.380 2.920 -22.006 1.00 92.25 99 ASN A C 1
ATOM 799 O O . ASN A 1 99 ? 4.888 2.618 -23.087 1.00 92.25 99 ASN A O 1
ATOM 803 N N . ARG A 1 100 ? 5.101 2.222 -20.894 1.00 91.75 100 ARG A N 1
ATOM 804 C CA . ARG A 1 100 ? 4.148 1.099 -20.882 1.00 91.75 100 ARG A CA 1
ATOM 805 C C . ARG A 1 100 ? 2.747 1.550 -21.302 1.00 91.75 100 ARG A C 1
ATOM 807 O O . ARG A 1 100 ? 2.091 0.836 -22.052 1.00 91.75 100 ARG A O 1
ATOM 814 N N . ASN A 1 101 ? 2.288 2.702 -20.812 1.00 91.56 101 ASN A N 1
ATOM 815 C CA . ASN A 1 101 ? 0.979 3.248 -21.171 1.00 91.56 101 ASN A CA 1
ATOM 816 C C . ASN A 1 101 ? 0.929 3.674 -22.641 1.00 91.56 101 ASN A C 1
ATOM 818 O O . ASN A 1 101 ? -0.020 3.309 -23.330 1.00 91.56 101 ASN A O 1
ATOM 822 N N . ASP A 1 102 ? 1.956 4.375 -23.127 1.00 94.00 102 ASP A N 1
ATOM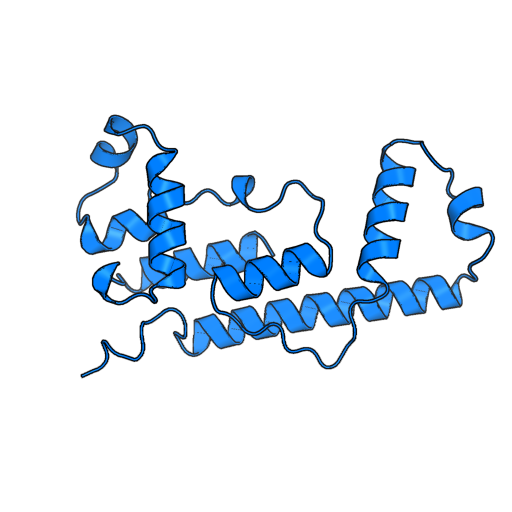 823 C CA . ASP A 1 102 ? 2.046 4.789 -24.529 1.00 94.00 102 ASP A CA 1
ATOM 824 C C . ASP A 1 102 ? 2.002 3.573 -25.469 1.00 94.00 102 ASP A C 1
ATOM 826 O O . ASP A 1 102 ? 1.263 3.582 -26.450 1.00 94.00 102 ASP A O 1
ATOM 830 N N . LEU A 1 103 ? 2.737 2.504 -25.139 1.00 93.69 103 LEU A N 1
ATOM 831 C CA . LEU A 1 103 ? 2.737 1.250 -25.901 1.00 93.69 103 LEU A CA 1
ATOM 832 C C . LEU A 1 103 ? 1.376 0.538 -25.843 1.00 93.69 103 LEU A C 1
ATOM 834 O O . LEU A 1 103 ? 0.873 0.094 -26.871 1.00 93.69 103 LEU A O 1
ATOM 838 N N . ALA A 1 104 ? 0.761 0.437 -24.659 1.00 93.00 104 ALA A N 1
ATOM 839 C CA . ALA A 1 104 ? -0.517 -0.260 -24.475 1.00 93.00 104 ALA A CA 1
ATOM 840 C C . ALA A 1 104 ? -1.688 0.429 -25.194 1.00 93.00 104 ALA A C 1
ATOM 842 O O . ALA A 1 104 ? -2.612 -0.241 -25.648 1.00 93.00 104 ALA A O 1
ATOM 843 N N . HIS A 1 105 ? -1.645 1.757 -25.303 1.00 93.06 105 HIS A N 1
ATOM 844 C CA . HIS A 1 105 ? -2.643 2.545 -26.024 1.00 93.06 105 HIS A CA 1
ATOM 845 C C . HIS A 1 105 ? -2.288 2.775 -27.501 1.00 93.06 105 HIS A C 1
ATOM 847 O O . HIS A 1 105 ? -3.061 3.415 -28.209 1.00 93.06 105 HIS A O 1
ATOM 853 N N . GLY A 1 106 ? -1.139 2.274 -27.974 1.00 94.00 106 GLY A N 1
ATOM 854 C CA . GLY A 1 106 ? -0.680 2.462 -29.353 1.00 94.00 106 GLY A CA 1
ATOM 855 C C . GLY A 1 106 ? -0.266 3.898 -29.693 1.00 94.00 106 GLY A C 1
ATOM 856 O O . GLY A 1 106 ? -0.188 4.242 -30.867 1.00 94.00 106 GLY A O 1
ATOM 857 N N . ILE A 1 107 ? -0.001 4.737 -28.685 1.00 96.00 107 ILE A N 1
ATOM 858 C CA . ILE A 1 107 ? 0.473 6.122 -28.850 1.00 96.00 107 ILE A CA 1
ATOM 859 C C . ILE A 1 107 ? 1.902 6.133 -29.404 1.00 96.00 107 ILE A C 1
ATOM 861 O O . ILE A 1 107 ? 2.254 7.010 -30.188 1.00 96.00 107 ILE A O 1
ATOM 865 N N . LYS A 1 108 ? 2.725 5.161 -28.992 1.00 95.69 108 LYS A N 1
ATOM 866 C CA . LYS A 1 108 ? 4.079 4.936 -29.510 1.00 95.69 108 LYS A CA 1
ATOM 867 C C . LYS A 1 108 ? 4.271 3.471 -29.865 1.00 95.69 108 LYS A C 1
ATOM 869 O O . LYS A 1 108 ? 3.705 2.587 -29.226 1.00 95.69 108 LYS A O 1
ATOM 874 N N . SER A 1 109 ? 5.135 3.216 -30.835 1.00 94.88 109 SER A N 1
ATOM 875 C CA . SER A 1 109 ? 5.648 1.892 -31.175 1.00 94.88 109 SER A CA 1
ATOM 876 C C . SER A 1 109 ? 6.849 1.495 -30.304 1.00 94.88 109 SER A C 1
ATOM 878 O O . SER A 1 109 ? 7.529 2.333 -29.704 1.00 94.88 109 SER A O 1
ATOM 880 N N . PHE A 1 110 ? 7.169 0.197 -30.277 1.00 92.31 110 PHE A N 1
ATOM 881 C CA . PHE A 1 110 ? 8.390 -0.301 -29.629 1.00 92.31 110 PHE A CA 1
ATOM 882 C C . PHE A 1 110 ? 9.663 0.302 -30.232 1.00 92.31 110 PHE A C 1
ATOM 884 O O . PHE A 1 110 ? 10.611 0.567 -29.496 1.00 92.31 110 PHE A O 1
ATOM 891 N N . ALA A 1 111 ? 9.673 0.551 -31.546 1.00 93.12 111 ALA A N 1
ATOM 892 C CA . ALA A 1 111 ? 10.799 1.185 -32.220 1.00 93.12 111 ALA A CA 1
ATOM 893 C C . ALA A 1 111 ? 11.018 2.617 -31.707 1.00 93.12 111 ALA A C 1
ATOM 895 O O . ALA A 1 111 ? 12.143 2.976 -31.380 1.00 93.12 111 ALA A O 1
ATOM 896 N N . GLU A 1 112 ? 9.952 3.409 -31.551 1.00 92.94 112 GLU A N 1
ATOM 897 C CA . GLU A 1 112 ? 10.044 4.783 -31.039 1.00 92.94 112 GLU A CA 1
ATOM 898 C C . GLU A 1 112 ? 10.511 4.848 -29.583 1.00 92.94 112 GLU A C 1
ATOM 900 O O . GLU A 1 112 ? 11.339 5.690 -29.245 1.00 92.94 112 GLU A O 1
ATOM 905 N N . VAL A 1 113 ? 10.010 3.957 -28.721 1.00 92.00 113 VAL A N 1
ATOM 906 C CA . VAL A 1 113 ? 10.417 3.896 -27.306 1.00 92.00 113 VAL A CA 1
ATOM 907 C C . VAL A 1 113 ? 11.849 3.371 -27.149 1.00 92.00 113 VAL A C 1
ATOM 909 O O . VAL A 1 113 ? 12.574 3.813 -26.258 1.00 92.00 113 VAL A O 1
ATOM 912 N N . GLY A 1 114 ? 12.253 2.417 -27.990 1.00 89.19 114 GLY A N 1
ATOM 913 C CA . GLY A 1 114 ? 13.547 1.741 -27.905 1.00 89.19 114 GLY A CA 1
ATOM 914 C C . GLY A 1 114 ? 14.694 2.435 -28.639 1.00 89.19 114 GLY A C 1
ATOM 915 O O . GLY A 1 114 ? 15.842 2.100 -28.368 1.00 89.19 114 GLY A O 1
ATOM 916 N N . LYS A 1 115 ? 14.431 3.394 -29.542 1.00 90.81 115 LYS A N 1
ATOM 917 C CA . LYS A 1 115 ? 15.469 3.946 -30.438 1.00 90.81 115 LYS A CA 1
ATOM 918 C C . LYS A 1 115 ? 16.676 4.544 -29.699 1.00 90.81 115 LYS A C 1
ATOM 920 O O . LYS A 1 115 ? 17.796 4.434 -30.179 1.00 90.81 115 LYS A O 1
ATOM 925 N N . ASP A 1 116 ? 16.434 5.158 -28.538 1.00 87.44 116 ASP A N 1
ATOM 926 C CA . ASP A 1 116 ? 17.442 5.882 -27.750 1.00 87.44 116 ASP A CA 1
ATOM 927 C C . ASP A 1 116 ? 17.955 5.054 -26.557 1.00 87.44 116 ASP A C 1
ATOM 929 O O . ASP A 1 116 ? 18.591 5.592 -25.646 1.00 87.44 116 ASP A O 1
ATOM 933 N N . LYS A 1 117 ? 17.626 3.754 -26.501 1.00 88.94 117 LYS A N 1
ATOM 934 C CA . LYS A 1 117 ? 17.996 2.869 -25.394 1.00 88.94 117 LYS A CA 1
ATOM 935 C C . LYS A 1 117 ? 18.547 1.546 -25.891 1.00 88.94 117 LYS A C 1
ATOM 937 O O . LYS A 1 117 ? 17.859 0.759 -26.532 1.00 88.94 117 LYS A O 1
ATOM 942 N N . SER A 1 118 ? 19.784 1.263 -25.505 1.00 92.19 118 SER A N 1
ATOM 943 C CA . SER A 1 118 ? 20.373 -0.059 -25.700 1.00 92.19 118 SER A CA 1
ATOM 944 C C . SER A 1 118 ? 19.642 -1.125 -24.874 1.00 92.19 118 SER A C 1
ATOM 946 O O . SER A 1 118 ? 19.041 -0.841 -23.831 1.00 92.19 118 SER A O 1
ATOM 948 N N . ALA A 1 119 ? 19.737 -2.386 -25.305 1.00 91.75 119 ALA A N 1
ATOM 949 C CA . ALA A 1 119 ? 19.183 -3.516 -24.559 1.00 91.75 119 ALA A CA 1
ATOM 950 C C . ALA A 1 119 ? 19.729 -3.576 -23.117 1.00 91.75 119 ALA A C 1
ATOM 952 O O . ALA A 1 119 ? 18.971 -3.797 -22.172 1.00 91.75 119 ALA A O 1
ATOM 953 N N . ASP A 1 120 ? 21.020 -3.288 -22.933 1.00 95.25 120 ASP A N 1
ATOM 954 C CA . ASP A 1 120 ? 21.658 -3.255 -21.615 1.00 95.25 120 ASP A CA 1
ATOM 955 C C . ASP A 1 120 ? 21.094 -2.150 -20.715 1.00 95.25 120 ASP A C 1
ATOM 957 O O . ASP A 1 120 ? 20.895 -2.363 -19.515 1.00 95.25 120 ASP A O 1
ATOM 961 N N . GLU A 1 121 ? 20.794 -0.968 -21.262 1.00 93.00 121 GLU A N 1
ATOM 962 C CA . GLU A 1 121 ? 20.118 0.091 -20.509 1.00 93.00 121 GLU A CA 1
ATOM 963 C C . GLU A 1 121 ? 18.706 -0.319 -20.092 1.00 93.00 121 GLU A C 1
ATOM 965 O O . GLU A 1 121 ? 18.324 -0.094 -18.942 1.00 93.00 121 GLU A O 1
ATOM 970 N N . LEU A 1 122 ? 17.944 -0.967 -20.979 1.00 92.75 122 LEU A N 1
ATOM 971 C CA . LEU A 1 122 ? 16.610 -1.476 -20.648 1.00 92.75 122 LEU A CA 1
ATOM 972 C C . LEU A 1 122 ? 16.671 -2.520 -19.525 1.00 92.75 122 LEU A C 1
ATOM 974 O O . LEU A 1 122 ? 15.859 -2.479 -18.598 1.00 92.75 122 LEU A O 1
ATOM 978 N N . ILE A 1 123 ? 17.665 -3.413 -19.547 1.00 94.81 123 ILE A N 1
ATOM 979 C CA . ILE A 1 123 ? 17.896 -4.392 -18.476 1.00 94.81 123 ILE A CA 1
ATOM 980 C C . ILE A 1 123 ? 18.244 -3.689 -17.157 1.00 94.81 123 ILE A C 1
ATOM 982 O O . ILE A 1 123 ? 17.694 -4.049 -16.111 1.00 94.81 123 ILE A O 1
ATOM 986 N N . LYS A 1 124 ? 19.114 -2.669 -17.184 1.00 94.69 124 LYS A N 1
ATOM 987 C CA . LYS A 1 124 ? 19.464 -1.871 -15.995 1.00 94.69 124 LYS A CA 1
ATOM 988 C C . LYS A 1 124 ? 18.232 -1.188 -15.400 1.00 94.69 124 LYS A C 1
ATOM 990 O O . LYS A 1 124 ? 17.994 -1.326 -14.199 1.00 94.69 124 LYS A O 1
ATOM 995 N N . ILE A 1 125 ? 17.421 -0.535 -16.234 1.00 93.88 125 ILE A N 1
ATOM 996 C CA . ILE A 1 125 ? 16.163 0.110 -15.830 1.00 93.88 125 ILE A CA 1
ATOM 997 C C . ILE A 1 125 ? 15.214 -0.918 -15.205 1.00 93.88 125 ILE A C 1
ATOM 999 O O . ILE A 1 125 ? 14.732 -0.712 -14.089 1.00 93.88 125 ILE A O 1
ATOM 1003 N N . LYS A 1 126 ? 14.997 -2.062 -15.872 1.00 93.88 126 LYS A N 1
ATOM 1004 C CA . LYS A 1 126 ? 14.147 -3.152 -15.367 1.00 93.88 126 LYS A CA 1
ATOM 1005 C C . LYS A 1 126 ? 14.598 -3.606 -13.982 1.00 93.88 126 LYS A C 1
ATOM 1007 O O . LYS A 1 126 ? 13.796 -3.664 -13.053 1.00 93.88 126 LYS A O 1
ATOM 1012 N N . ASN A 1 127 ? 15.881 -3.931 -13.835 1.00 96.00 127 ASN A N 1
ATOM 1013 C CA . ASN A 1 127 ? 16.432 -4.451 -12.585 1.00 96.00 127 ASN A CA 1
ATOM 1014 C C . ASN A 1 127 ? 16.321 -3.427 -11.452 1.00 96.00 127 ASN A C 1
ATOM 1016 O O . ASN A 1 127 ? 15.962 -3.788 -10.331 1.00 96.00 127 ASN A O 1
ATOM 1020 N N . LYS A 1 128 ? 16.578 -2.150 -11.746 1.00 95.69 128 LYS A N 1
ATOM 1021 C CA . LYS A 1 128 ? 16.452 -1.057 -10.783 1.00 95.69 128 LYS A CA 1
ATOM 1022 C C . LYS A 1 128 ? 15.007 -0.864 -10.321 1.00 95.69 128 LYS A C 1
ATOM 1024 O O . LYS A 1 128 ? 14.758 -0.845 -9.118 1.00 95.69 128 LYS A O 1
ATOM 1029 N N . VAL A 1 129 ? 14.052 -0.813 -11.251 1.00 94.44 129 VAL A N 1
ATOM 1030 C CA . VAL A 1 129 ? 12.618 -0.698 -10.941 1.00 94.44 129 VAL A CA 1
ATOM 1031 C C . VAL A 1 129 ? 12.125 -1.883 -10.111 1.00 94.44 129 VAL A C 1
ATOM 1033 O O . VAL A 1 129 ? 11.485 -1.683 -9.080 1.00 94.44 129 VAL A O 1
ATOM 1036 N N . VAL A 1 130 ? 12.465 -3.115 -10.502 1.00 95.06 130 VAL A N 1
ATOM 1037 C CA . VAL A 1 130 ? 12.087 -4.320 -9.745 1.00 95.06 130 VAL A CA 1
ATOM 1038 C C . VAL A 1 130 ? 12.668 -4.281 -8.331 1.00 95.06 130 VAL A C 1
ATOM 1040 O O . VAL A 1 130 ? 11.960 -4.583 -7.371 1.00 95.06 130 VAL A O 1
ATOM 1043 N N . LYS A 1 131 ? 13.933 -3.872 -8.179 1.00 96.69 131 LYS A N 1
ATOM 1044 C CA . LYS A 1 131 ? 14.587 -3.748 -6.871 1.00 96.69 131 LYS A CA 1
ATOM 1045 C C . LYS A 1 131 ? 13.918 -2.694 -5.986 1.00 96.69 131 LYS A C 1
ATOM 1047 O O . LYS A 1 131 ? 13.690 -2.965 -4.812 1.00 96.69 131 LYS A O 1
ATOM 1052 N N . TYR A 1 132 ? 13.574 -1.531 -6.538 1.00 95.88 132 TYR A N 1
ATOM 1053 C CA . TYR A 1 132 ? 12.839 -0.497 -5.808 1.00 95.88 132 TYR A CA 1
ATOM 1054 C C . TYR A 1 132 ? 11.479 -1.009 -5.315 1.00 95.88 132 TYR A C 1
ATOM 1056 O O . TYR A 1 132 ? 11.171 -0.896 -4.132 1.00 95.88 132 TYR A O 1
ATOM 1064 N N . LEU A 1 133 ? 10.686 -1.629 -6.197 1.00 94.50 133 LEU A N 1
ATOM 1065 C CA . LEU A 1 133 ? 9.366 -2.152 -5.833 1.00 94.50 133 LEU A CA 1
ATOM 1066 C C . LEU A 1 133 ? 9.454 -3.254 -4.770 1.00 94.50 133 LEU A C 1
ATOM 1068 O O . LEU A 1 133 ? 8.626 -3.272 -3.864 1.00 94.50 133 LEU A O 1
ATOM 1072 N N . ARG A 1 134 ? 10.469 -4.128 -4.836 1.00 96.19 134 ARG A N 1
ATOM 1073 C CA . ARG A 1 134 ? 10.731 -5.133 -3.792 1.00 96.19 134 ARG A CA 1
ATOM 1074 C C . ARG A 1 134 ? 11.017 -4.497 -2.436 1.00 96.19 134 ARG A C 1
ATOM 1076 O O . ARG A 1 134 ? 10.404 -4.908 -1.465 1.00 96.19 134 ARG A O 1
ATOM 1083 N N . GLN A 1 135 ? 11.842 -3.452 -2.380 1.00 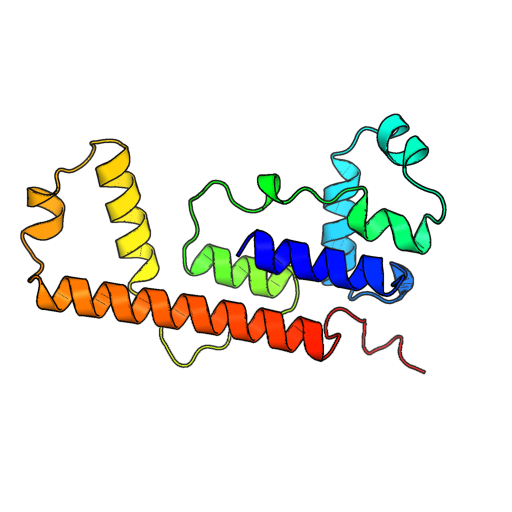96.88 135 GLN A N 1
ATOM 1084 C CA . GLN A 1 135 ? 12.116 -2.741 -1.123 1.00 96.88 135 GLN A CA 1
ATOM 1085 C C . GLN A 1 135 ? 10.858 -2.098 -0.524 1.00 96.88 135 GLN A C 1
ATOM 1087 O O . GLN A 1 135 ? 10.709 -2.055 0.690 1.00 96.88 135 GLN A O 1
ATOM 1092 N N . ILE A 1 136 ? 9.919 -1.633 -1.354 1.00 96.62 136 ILE A N 1
ATOM 1093 C CA . ILE A 1 136 ? 8.627 -1.152 -0.845 1.00 96.62 136 ILE A CA 1
ATOM 1094 C C . ILE A 1 136 ? 7.789 -2.300 -0.268 1.00 96.62 136 ILE A C 1
ATOM 1096 O O . ILE A 1 136 ? 7.158 -2.116 0.768 1.00 96.62 136 ILE A O 1
ATOM 1100 N N . LEU A 1 137 ? 7.782 -3.477 -0.903 1.00 96.88 137 LEU A N 1
ATOM 1101 C CA . LEU A 1 137 ? 7.102 -4.656 -0.352 1.00 96.88 137 LEU A CA 1
ATOM 1102 C C . LEU A 1 137 ? 7.746 -5.114 0.965 1.00 96.88 137 LEU A C 1
ATOM 1104 O O . LEU A 1 137 ? 7.023 -5.405 1.908 1.00 96.88 137 LEU A O 1
ATOM 1108 N N . GLU A 1 138 ? 9.078 -5.101 1.057 1.00 97.69 138 GLU A N 1
ATOM 1109 C CA . GLU A 1 138 ? 9.822 -5.376 2.296 1.00 97.69 138 GLU A CA 1
ATOM 1110 C C . GLU A 1 138 ? 9.432 -4.393 3.410 1.00 97.69 138 GLU A C 1
ATOM 1112 O O . GLU A 1 138 ? 9.186 -4.809 4.536 1.00 97.69 138 GLU A O 1
ATOM 1117 N N . ASN A 1 139 ? 9.293 -3.100 3.099 1.00 97.94 139 ASN A N 1
ATOM 1118 C CA . ASN A 1 139 ? 8.840 -2.112 4.079 1.00 97.94 139 ASN A CA 1
ATOM 1119 C C . ASN A 1 139 ? 7.407 -2.372 4.569 1.00 97.94 139 ASN A C 1
ATOM 1121 O O . ASN A 1 139 ? 7.117 -2.114 5.733 1.00 97.94 139 ASN A O 1
ATOM 1125 N N . ILE A 1 140 ? 6.511 -2.854 3.699 1.00 97.62 140 ILE A N 1
ATOM 1126 C CA . ILE A 1 140 ? 5.148 -3.242 4.097 1.00 97.62 140 ILE A CA 1
ATOM 1127 C C . ILE A 1 140 ? 5.192 -4.490 4.984 1.00 97.62 140 ILE A C 1
ATOM 1129 O O . ILE A 1 140 ? 4.491 -4.531 5.988 1.00 97.62 140 ILE A O 1
ATOM 1133 N N . GLN A 1 141 ? 6.040 -5.468 4.658 1.00 97.81 141 GLN A N 1
ATOM 1134 C CA . GLN A 1 141 ? 6.204 -6.664 5.483 1.00 97.81 141 GLN A CA 1
ATOM 1135 C C . GLN A 1 141 ? 6.696 -6.305 6.889 1.00 97.81 141 GLN A C 1
ATOM 1137 O O . GLN A 1 141 ? 6.068 -6.692 7.862 1.00 97.81 141 GLN A O 1
ATOM 1142 N N . ILE A 1 142 ? 7.745 -5.481 6.996 1.00 98.25 142 ILE A N 1
ATOM 1143 C CA . ILE A 1 142 ? 8.265 -4.998 8.287 1.00 98.25 142 ILE A CA 1
ATOM 1144 C C . ILE A 1 142 ? 7.167 -4.282 9.087 1.00 98.25 142 ILE A C 1
ATOM 1146 O O . ILE A 1 142 ? 7.025 -4.504 10.285 1.00 98.25 142 ILE A O 1
ATOM 1150 N N . TYR A 1 143 ? 6.369 -3.446 8.420 1.00 97.81 143 TYR A N 1
ATOM 1151 C CA . TYR A 1 143 ? 5.256 -2.730 9.039 1.00 97.81 143 TYR A CA 1
ATOM 1152 C C . TYR A 1 143 ? 4.185 -3.673 9.617 1.00 97.81 143 TYR A C 1
ATOM 1154 O O . TYR A 1 143 ? 3.655 -3.410 10.697 1.00 97.81 143 TYR A O 1
ATOM 1162 N N . ILE A 1 144 ? 3.873 -4.765 8.912 1.00 97.75 144 ILE A N 1
ATOM 1163 C CA . ILE A 1 144 ? 2.947 -5.809 9.370 1.00 97.75 144 ILE A CA 1
ATOM 1164 C C . ILE A 1 144 ? 3.560 -6.579 10.547 1.00 97.75 144 ILE A C 1
ATOM 1166 O O . ILE A 1 144 ? 2.933 -6.659 11.601 1.00 97.75 144 ILE A O 1
ATOM 1170 N N . ASP A 1 145 ? 4.792 -7.072 10.393 1.00 97.62 145 ASP A N 1
ATOM 1171 C CA . ASP A 1 145 ? 5.495 -7.895 11.388 1.00 97.62 145 ASP A CA 1
ATOM 1172 C C . ASP A 1 145 ? 5.648 -7.168 12.733 1.00 97.62 145 ASP A C 1
ATOM 1174 O O . ASP A 1 145 ? 5.470 -7.756 13.799 1.00 97.62 145 ASP A O 1
ATOM 1178 N N . ASN A 1 146 ? 5.938 -5.866 12.686 1.00 97.06 146 ASN A N 1
ATOM 1179 C CA . ASN A 1 146 ? 6.093 -5.019 13.868 1.00 97.06 146 ASN A CA 1
ATOM 1180 C C . ASN A 1 146 ? 4.766 -4.444 14.390 1.00 97.06 146 ASN A C 1
ATOM 1182 O O . ASN A 1 146 ? 4.777 -3.670 15.347 1.00 97.06 146 ASN A O 1
ATOM 1186 N N . GLN A 1 147 ? 3.636 -4.761 13.750 1.00 97.00 147 GLN A N 1
ATOM 1187 C CA . GLN A 1 147 ? 2.317 -4.203 14.060 1.00 97.00 147 GLN A CA 1
ATOM 1188 C C . GLN A 1 147 ? 2.297 -2.666 14.088 1.00 97.00 147 GLN A C 1
ATOM 1190 O O . GLN A 1 147 ? 1.575 -2.037 14.863 1.00 97.00 147 GLN A O 1
ATOM 1195 N N . GLU A 1 148 ? 3.066 -2.030 13.203 1.00 96.75 148 GLU A N 1
ATOM 1196 C CA . GLU A 1 148 ? 3.210 -0.571 13.135 1.00 96.75 148 GLU A CA 1
ATOM 1197 C C . GLU A 1 148 ? 1.910 0.142 12.711 1.00 96.75 148 GLU A C 1
ATOM 1199 O O . GLU A 1 148 ? 1.862 1.371 12.709 1.00 96.75 148 GLU A O 1
ATOM 1204 N N . TYR A 1 149 ? 0.853 -0.608 12.365 1.00 96.56 149 TYR A N 1
ATOM 1205 C CA . TYR A 1 149 ? -0.524 -0.130 12.174 1.00 96.56 149 TYR A CA 1
ATOM 1206 C C . TYR A 1 149 ? -1.280 0.150 13.473 1.00 96.56 149 TYR A C 1
ATOM 1208 O O . TYR A 1 149 ? -2.383 0.709 13.433 1.00 96.56 149 TYR A O 1
ATOM 1216 N N . LEU A 1 150 ? -0.719 -0.220 14.619 1.00 96.81 150 LEU A N 1
ATOM 1217 C CA . LEU A 1 150 ? -1.239 0.165 15.917 1.00 96.81 150 LEU A CA 1
ATOM 1218 C C . LEU A 1 150 ? -0.790 1.584 16.267 1.00 96.81 150 LEU A C 1
ATOM 1220 O O . LEU A 1 150 ? 0.293 2.047 15.914 1.00 96.81 150 LEU A O 1
ATOM 1224 N N . ASP A 1 151 ? -1.669 2.298 16.950 1.00 94.31 151 ASP A N 1
ATOM 1225 C CA . ASP A 1 151 ? -1.385 3.615 17.486 1.00 94.31 151 ASP A CA 1
ATOM 1226 C C . ASP A 1 151 ? -0.512 3.464 18.733 1.00 94.31 151 ASP A C 1
ATOM 1228 O O . ASP A 1 151 ? -0.971 2.959 19.762 1.00 94.31 151 ASP A O 1
ATOM 1232 N N . SER A 1 152 ? 0.746 3.894 18.646 1.00 82.62 152 SER A N 1
ATOM 1233 C CA . SER A 1 152 ? 1.720 3.725 19.727 1.00 82.62 152 SER A CA 1
ATOM 1234 C C . SER A 1 152 ? 1.309 4.439 21.017 1.00 82.62 152 SER A C 1
ATOM 1236 O O . SER A 1 152 ? 1.735 4.025 22.093 1.00 82.62 152 SER A O 1
ATOM 1238 N N . THR A 1 153 ? 0.431 5.446 20.941 1.00 75.50 153 THR A N 1
ATOM 1239 C CA . THR A 1 153 ? -0.093 6.159 22.116 1.00 75.50 153 THR A CA 1
ATOM 1240 C C . THR A 1 153 ? -1.203 5.408 22.854 1.00 75.50 153 THR A C 1
ATOM 1242 O O . THR A 1 153 ? -1.579 5.826 23.943 1.00 75.50 153 THR A O 1
ATOM 1245 N N . ASN A 1 154 ? -1.748 4.330 22.277 1.00 61.31 154 ASN A N 1
ATOM 1246 C CA . ASN A 1 154 ? -2.781 3.487 22.899 1.00 61.31 154 ASN A CA 1
ATOM 1247 C C . ASN A 1 154 ? -2.202 2.215 23.542 1.00 61.31 154 ASN A C 1
ATOM 1249 O O . ASN A 1 154 ? -2.960 1.340 23.969 1.00 61.31 154 ASN A O 1
ATOM 1253 N N . THR A 1 155 ? -0.875 2.102 23.595 1.00 50.34 155 THR A N 1
ATOM 1254 C CA . THR A 1 155 ? -0.176 1.031 24.310 1.00 50.34 155 THR A CA 1
ATOM 1255 C C . THR A 1 155 ? -0.061 1.441 25.784 1.00 50.34 155 THR A C 1
ATOM 1257 O O . THR A 1 155 ? 0.443 2.538 26.030 1.00 50.34 155 THR A O 1
ATOM 1260 N N . PRO A 1 156 ? -0.575 0.646 26.743 1.00 46.84 156 PRO A N 1
ATOM 1261 C CA . PRO A 1 156 ? -0.455 0.947 28.170 1.00 46.84 156 PRO A CA 1
ATOM 1262 C C . PRO A 1 156 ? 0.998 0.952 28.658 1.00 46.84 156 PRO A C 1
ATOM 1264 O O . PRO A 1 156 ? 1.828 0.220 28.070 1.00 46.84 156 PRO A O 1
#

pLDDT: mean 92.49, std 7.36, range [46.84, 98.25]